Protein AF-A0A3D2R4B6-F1 (afdb_monomer)

Radius of gyration: 18.51 Å; Cα contacts (8 Å, |Δi|>4): 127; chains: 1; bounding box: 39×31×51 Å

Sequence (115 aa):
AEITASMVMALRAKTDAPMMDCKKALTEADGDMQRADELLRVRFGNKASKASTRVAAEGAVVATISDDGKSGVLLEVNSETDFCAKNDEFKSFVSQLSLAILEHQPANIEALSDI

Structure (mmCIF, N/CA/C/O backbone):
data_AF-A0A3D2R4B6-F1
#
_entry.id   AF-A0A3D2R4B6-F1
#
loop_
_atom_site.group_PDB
_atom_site.id
_atom_site.type_symbol
_atom_site.label_atom_id
_atom_site.label_alt_id
_atom_site.label_comp_id
_atom_site.label_asym_id
_atom_site.label_entity_id
_atom_site.label_seq_id
_atom_site.pdbx_PDB_ins_code
_atom_site.Cartn_x
_atom_site.Cartn_y
_atom_site.Cartn_z
_atom_site.occupancy
_atom_site.B_iso_or_equiv
_atom_site.auth_seq_id
_atom_site.auth_comp_id
_atom_site.auth_asym_id
_atom_site.auth_atom_id
_atom_site.pdbx_PDB_model_num
ATOM 1 N N . ALA A 1 1 ? 10.865 0.310 -30.831 1.00 66.94 1 ALA A N 1
ATOM 2 C CA . ALA A 1 1 ? 11.532 1.627 -30.695 1.00 66.94 1 ALA A CA 1
ATOM 3 C C . ALA A 1 1 ? 12.806 1.501 -29.856 1.00 66.94 1 ALA A C 1
ATOM 5 O O . ALA A 1 1 ? 12.935 0.524 -29.123 1.00 66.94 1 ALA A O 1
ATOM 6 N N . GLU A 1 2 ? 13.743 2.450 -29.944 1.00 85.94 2 GLU A N 1
ATOM 7 C CA . GLU A 1 2 ? 14.894 2.500 -29.029 1.00 85.94 2 GLU A CA 1
ATOM 8 C C . GLU A 1 2 ? 14.433 3.000 -27.649 1.00 85.94 2 GLU A C 1
ATOM 10 O O . GLU A 1 2 ? 13.934 4.117 -27.522 1.00 85.94 2 GLU A O 1
ATOM 15 N N . ILE A 1 3 ? 14.551 2.160 -26.615 1.00 93.88 3 ILE A N 1
ATOM 16 C CA . ILE A 1 3 ? 14.143 2.516 -25.249 1.00 93.88 3 ILE A CA 1
ATOM 17 C C . ILE A 1 3 ? 15.298 3.235 -24.554 1.00 93.88 3 ILE A C 1
ATOM 19 O O . ILE A 1 3 ? 16.292 2.611 -24.175 1.00 93.88 3 ILE A O 1
ATOM 23 N N . THR A 1 4 ? 15.160 4.545 -24.367 1.00 95.12 4 THR A N 1
ATOM 24 C CA . THR A 1 4 ? 16.194 5.373 -23.734 1.00 95.12 4 THR A CA 1
ATOM 25 C C . THR A 1 4 ? 16.139 5.283 -22.207 1.00 95.12 4 THR A C 1
ATOM 27 O O . THR A 1 4 ? 15.094 5.025 -21.606 1.00 95.12 4 THR A O 1
ATOM 30 N N . ALA A 1 5 ? 17.271 5.537 -21.544 1.00 95.25 5 ALA A N 1
ATOM 31 C CA . ALA A 1 5 ? 17.335 5.548 -20.081 1.00 95.25 5 ALA A CA 1
ATOM 32 C C . ALA A 1 5 ? 16.418 6.616 -19.455 1.00 95.25 5 ALA A C 1
ATOM 34 O O . ALA A 1 5 ? 15.845 6.385 -18.391 1.00 95.25 5 ALA A O 1
ATOM 35 N N . SER A 1 6 ? 16.238 7.760 -20.123 1.00 96.44 6 SER A N 1
ATOM 36 C CA . SER A 1 6 ? 15.350 8.829 -19.657 1.00 96.44 6 SER A CA 1
ATOM 37 C C . SER A 1 6 ? 13.881 8.406 -19.657 1.00 96.44 6 SER A C 1
ATOM 39 O O . SER A 1 6 ? 13.180 8.710 -18.697 1.00 96.44 6 SER A O 1
ATOM 41 N N . MET A 1 7 ? 13.427 7.646 -20.661 1.00 96.12 7 MET A N 1
ATOM 42 C CA . MET A 1 7 ? 12.060 7.105 -20.692 1.00 96.12 7 MET A CA 1
ATOM 43 C C . MET A 1 7 ? 11.807 6.147 -19.527 1.00 96.12 7 MET A C 1
ATOM 45 O O . MET A 1 7 ? 10.786 6.245 -18.849 1.00 96.12 7 MET A O 1
ATOM 49 N N . VAL A 1 8 ? 12.762 5.252 -19.252 1.00 96.88 8 VAL A N 1
ATOM 50 C CA . VAL A 1 8 ? 12.657 4.313 -18.125 1.00 96.88 8 VAL A CA 1
ATOM 51 C C . VAL A 1 8 ? 12.608 5.066 -16.794 1.00 96.88 8 VAL A C 1
ATOM 53 O O . VAL A 1 8 ? 11.772 4.750 -15.950 1.00 96.88 8 VAL A O 1
ATOM 56 N N . MET A 1 9 ? 13.455 6.088 -16.616 1.00 96.94 9 MET A N 1
ATOM 57 C CA . MET A 1 9 ? 13.447 6.926 -15.412 1.00 96.94 9 MET A CA 1
ATOM 58 C C . MET A 1 9 ? 12.138 7.702 -15.251 1.00 96.94 9 MET A C 1
ATOM 60 O O . MET A 1 9 ? 11.608 7.752 -14.145 1.00 96.94 9 MET A O 1
ATOM 64 N N . ALA A 1 10 ? 11.590 8.259 -16.333 1.00 96.75 10 ALA A N 1
ATOM 65 C CA . ALA A 1 10 ? 10.317 8.973 -16.299 1.00 96.75 10 ALA A CA 1
ATOM 66 C C . ALA A 1 10 ? 9.158 8.050 -15.891 1.00 96.75 10 ALA A C 1
ATOM 68 O O . ALA A 1 10 ? 8.358 8.408 -15.027 1.00 96.75 10 ALA A O 1
ATOM 69 N N . LEU A 1 11 ? 9.094 6.837 -16.455 1.00 96.75 11 LEU A N 1
ATOM 70 C CA . LEU A 1 11 ? 8.056 5.867 -16.099 1.00 96.75 11 LEU A CA 1
ATOM 71 C C . LEU A 1 11 ? 8.195 5.404 -14.644 1.00 96.75 11 LEU A C 1
ATOM 73 O O . LEU A 1 11 ? 7.198 5.326 -13.925 1.00 96.75 11 LEU A O 1
ATOM 77 N N . ARG A 1 12 ? 9.429 5.166 -14.184 1.00 96.19 12 ARG A N 1
ATOM 78 C CA . ARG A 1 12 ? 9.704 4.839 -12.783 1.00 96.19 12 ARG A CA 1
ATOM 79 C C . ARG A 1 12 ? 9.297 5.979 -11.848 1.00 96.19 12 ARG A C 1
ATOM 81 O O . ARG A 1 12 ? 8.716 5.708 -10.810 1.00 96.19 12 ARG A O 1
ATOM 88 N N . ALA A 1 13 ? 9.611 7.230 -12.171 1.00 96.00 13 ALA A N 1
ATOM 89 C CA . ALA A 1 13 ? 9.253 8.367 -11.321 1.00 96.00 13 ALA A CA 1
ATOM 90 C C . ALA A 1 13 ? 7.730 8.526 -11.187 1.00 96.00 13 ALA A C 1
ATOM 92 O O . ALA A 1 13 ? 7.249 8.924 -10.134 1.00 96.00 13 ALA A O 1
ATOM 93 N N . LYS A 1 14 ? 6.977 8.181 -12.239 1.00 94.25 14 LYS A N 1
ATOM 94 C CA . LYS A 1 14 ? 5.511 8.233 -12.236 1.00 94.25 14 LYS A CA 1
ATOM 95 C C . LYS A 1 14 ? 4.866 7.093 -11.439 1.00 94.25 14 LYS A C 1
ATOM 97 O O . LYS A 1 14 ? 3.860 7.310 -10.779 1.00 94.25 14 LYS A O 1
ATOM 102 N N . THR A 1 15 ? 5.402 5.880 -11.557 1.00 93.69 15 THR A N 1
ATOM 103 C CA . THR A 1 15 ? 4.739 4.649 -11.075 1.00 93.69 15 THR A CA 1
ATOM 104 C C . THR A 1 15 ? 5.373 4.047 -9.825 1.00 93.69 15 THR A C 1
ATOM 106 O O . THR A 1 15 ? 4.824 3.111 -9.254 1.00 93.69 15 THR A O 1
ATOM 109 N N . ASP A 1 16 ? 6.570 4.511 -9.470 1.00 93.19 16 ASP A N 1
ATOM 110 C CA . ASP A 1 16 ? 7.489 3.911 -8.496 1.00 93.19 16 ASP A CA 1
ATOM 111 C C . ASP A 1 16 ? 7.834 2.426 -8.754 1.00 93.19 16 ASP A C 1
ATOM 113 O O . ASP A 1 16 ? 8.422 1.728 -7.929 1.00 93.19 16 ASP A O 1
ATOM 117 N N . ALA A 1 17 ? 7.541 1.928 -9.958 1.00 95.12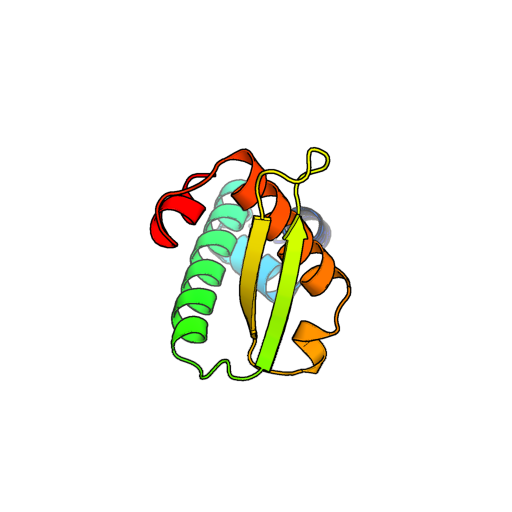 17 ALA A N 1
ATOM 118 C CA . ALA A 1 17 ? 7.835 0.559 -10.347 1.00 95.12 17 ALA A CA 1
ATOM 119 C C . ALA A 1 17 ? 9.356 0.284 -10.408 1.00 95.12 17 ALA A C 1
ATOM 121 O O . ALA A 1 17 ? 10.144 1.159 -10.793 1.00 95.12 17 ALA A O 1
ATOM 122 N N . PRO A 1 18 ? 9.810 -0.959 -10.138 1.00 95.31 18 PRO A N 1
ATOM 123 C CA . PRO A 1 18 ? 11.210 -1.334 -10.306 1.00 95.31 18 PRO A CA 1
ATOM 124 C C . PRO A 1 18 ? 11.730 -1.038 -11.721 1.00 95.31 18 PRO A C 1
ATOM 126 O O . PRO A 1 18 ? 11.055 -1.295 -12.719 1.00 95.31 18 PRO A O 1
ATOM 129 N N . MET A 1 19 ? 12.974 -0.557 -11.819 1.00 94.81 19 MET A N 1
ATOM 130 C CA . MET A 1 19 ? 13.585 -0.078 -13.073 1.00 94.81 19 MET A CA 1
ATOM 131 C C . MET A 1 19 ? 13.478 -1.089 -14.232 1.00 94.81 19 MET A C 1
ATOM 133 O O . MET A 1 19 ? 13.192 -0.729 -15.373 1.00 94.81 19 MET A O 1
ATOM 137 N N . MET A 1 20 ? 13.677 -2.377 -13.942 1.00 94.56 20 MET A N 1
ATOM 138 C CA . MET A 1 20 ? 13.594 -3.438 -14.950 1.00 94.56 20 MET A CA 1
ATOM 139 C C . MET A 1 20 ? 12.164 -3.737 -15.396 1.00 94.56 20 MET A C 1
ATOM 141 O O . MET A 1 20 ? 11.965 -4.085 -16.560 1.00 94.56 20 MET A O 1
ATOM 145 N N . ASP A 1 21 ? 11.178 -3.603 -14.506 1.00 96.81 21 ASP A N 1
ATOM 146 C CA . ASP A 1 21 ? 9.771 -3.732 -14.884 1.00 96.81 21 ASP A CA 1
ATOM 147 C C . ASP A 1 21 ? 9.365 -2.555 -15.788 1.00 96.81 21 ASP A C 1
ATOM 149 O O . ASP A 1 21 ? 8.763 -2.798 -16.832 1.00 96.81 21 ASP A O 1
ATOM 153 N N . CYS A 1 22 ? 9.816 -1.324 -15.495 1.00 97.06 22 CYS A N 1
ATOM 154 C CA . CYS A 1 22 ? 9.623 -0.158 -16.372 1.00 97.06 22 CYS A CA 1
ATOM 155 C C . CYS A 1 22 ? 10.231 -0.368 -17.764 1.00 97.06 22 CYS A C 1
ATOM 157 O O . CYS A 1 22 ? 9.568 -0.155 -18.777 1.00 97.06 22 CYS A O 1
ATOM 159 N N . LYS A 1 23 ? 11.488 -0.828 -17.836 1.00 96.38 23 LYS A N 1
ATOM 160 C CA . LYS A 1 23 ? 12.160 -1.084 -19.119 1.00 96.38 23 LYS A CA 1
ATOM 161 C C . LYS A 1 23 ? 11.443 -2.164 -19.932 1.00 96.38 23 LYS A C 1
ATOM 163 O O . LYS A 1 23 ? 11.290 -2.009 -21.143 1.00 96.38 23 LYS A O 1
ATOM 168 N N . LYS A 1 24 ? 11.003 -3.252 -19.289 1.00 96.50 24 LYS A N 1
ATOM 169 C CA . LYS A 1 24 ? 10.246 -4.327 -19.952 1.00 96.50 24 LYS A CA 1
ATOM 170 C C . LYS A 1 24 ? 8.899 -3.830 -20.467 1.00 96.50 24 LYS A C 1
ATOM 172 O O . LYS A 1 24 ? 8.593 -4.070 -21.627 1.00 96.50 24 LYS A O 1
ATOM 177 N N . ALA A 1 25 ? 8.150 -3.094 -19.647 1.00 96.88 25 ALA A N 1
ATOM 178 C CA . ALA A 1 25 ? 6.868 -2.521 -20.046 1.00 96.88 25 ALA A CA 1
ATOM 179 C C . ALA A 1 25 ? 7.018 -1.568 -21.239 1.00 96.88 25 ALA A C 1
ATOM 181 O O . ALA A 1 25 ? 6.274 -1.684 -22.203 1.00 96.88 25 ALA A O 1
ATOM 182 N N . LEU A 1 26 ? 8.037 -0.701 -21.231 1.00 97.31 26 LEU A N 1
ATOM 183 C CA . LEU A 1 26 ? 8.340 0.176 -22.366 1.00 97.31 26 LEU A CA 1
ATOM 184 C C . LEU A 1 26 ? 8.747 -0.600 -23.619 1.00 97.31 26 LEU A C 1
ATOM 186 O O . LEU A 1 26 ? 8.381 -0.208 -24.719 1.00 97.31 26 LEU A O 1
ATOM 190 N N . THR A 1 27 ? 9.477 -1.705 -23.464 1.00 96.81 27 THR A N 1
ATOM 191 C CA . THR A 1 27 ? 9.854 -2.564 -24.595 1.00 96.81 27 THR A CA 1
ATOM 192 C C . THR A 1 27 ? 8.622 -3.243 -25.203 1.00 96.81 27 THR A C 1
ATOM 194 O O . THR A 1 27 ? 8.463 -3.229 -26.416 1.00 96.81 27 THR A O 1
ATOM 197 N N . GLU A 1 28 ? 7.727 -3.787 -24.373 1.00 96.00 28 GLU A N 1
ATOM 198 C CA . GLU A 1 28 ? 6.469 -4.432 -24.795 1.00 96.00 28 GLU A CA 1
ATOM 199 C C . GLU A 1 28 ? 5.442 -3.437 -25.363 1.00 96.00 28 GLU A C 1
ATOM 201 O O . GLU A 1 28 ? 4.586 -3.806 -26.169 1.00 96.00 28 GLU A O 1
ATOM 206 N N . ALA A 1 29 ? 5.529 -2.174 -24.947 1.00 96.75 29 ALA A N 1
ATOM 207 C CA . ALA A 1 29 ? 4.725 -1.069 -25.449 1.00 96.75 29 ALA A CA 1
ATOM 208 C C . ALA A 1 29 ? 5.351 -0.353 -26.658 1.00 96.75 29 ALA A C 1
ATOM 210 O O . ALA A 1 29 ? 4.832 0.679 -27.073 1.00 96.75 29 ALA A O 1
ATOM 211 N N . ASP A 1 30 ? 6.468 -0.845 -27.203 1.00 95.19 30 ASP A N 1
ATOM 212 C CA . ASP A 1 30 ? 7.199 -0.206 -28.306 1.00 95.19 30 ASP A CA 1
ATOM 213 C C . ASP A 1 30 ? 7.585 1.264 -28.043 1.00 95.19 30 ASP A C 1
ATOM 215 O O . ASP A 1 30 ? 7.726 2.063 -28.967 1.00 95.19 30 ASP A O 1
ATOM 219 N N . GLY A 1 31 ? 7.817 1.617 -26.777 1.00 94.06 31 GLY A N 1
ATOM 220 C CA . GLY A 1 31 ? 8.162 2.966 -26.328 1.00 94.06 31 GLY A CA 1
ATOM 221 C C . GLY A 1 31 ? 6.966 3.863 -25.997 1.00 94.06 31 GLY A C 1
ATOM 222 O O . GLY A 1 31 ? 7.176 5.004 -25.590 1.00 94.06 31 GLY A O 1
ATOM 223 N N . ASP A 1 32 ? 5.732 3.374 -26.122 1.00 96.31 32 ASP A N 1
ATOM 224 C CA . ASP A 1 32 ? 4.537 4.113 -25.716 1.00 96.31 32 ASP A CA 1
ATOM 225 C C . ASP A 1 32 ? 4.427 4.175 -24.182 1.00 96.31 32 ASP A C 1
ATOM 227 O O . ASP A 1 32 ? 4.289 3.159 -23.497 1.00 96.31 32 ASP A O 1
ATOM 231 N N . MET A 1 33 ? 4.489 5.391 -23.634 1.00 95.19 33 MET A N 1
ATOM 232 C CA . MET A 1 33 ? 4.452 5.634 -22.190 1.00 95.19 33 MET A CA 1
ATOM 233 C C . MET A 1 33 ? 3.101 5.294 -21.556 1.00 95.19 33 MET A C 1
ATOM 235 O O . MET A 1 33 ? 3.074 4.802 -20.430 1.00 95.19 33 MET A O 1
ATOM 239 N N . GLN A 1 34 ? 1.990 5.564 -22.243 1.00 95.69 34 GLN A N 1
ATOM 240 C CA . GLN A 1 34 ? 0.654 5.319 -21.705 1.00 95.69 34 GLN A CA 1
ATOM 241 C C . GLN A 1 34 ? 0.364 3.821 -21.690 1.00 95.69 34 GLN A C 1
ATOM 243 O O . GLN A 1 34 ? -0.052 3.273 -20.670 1.00 95.69 34 GLN A O 1
ATOM 248 N N . ARG A 1 35 ? 0.682 3.133 -22.789 1.00 97.38 35 ARG A N 1
ATOM 249 C CA . ARG A 1 35 ? 0.550 1.679 -22.861 1.00 97.38 35 ARG A CA 1
ATOM 250 C C . ARG A 1 35 ? 1.491 0.976 -21.879 1.00 97.38 35 ARG A C 1
ATOM 252 O O . ARG A 1 35 ? 1.099 -0.021 -21.279 1.00 97.38 35 ARG A O 1
ATOM 259 N N . ALA A 1 36 ? 2.710 1.480 -21.668 1.00 97.00 36 ALA A N 1
ATOM 260 C CA . ALA A 1 36 ? 3.627 0.922 -20.671 1.00 97.00 36 ALA A CA 1
ATOM 261 C C . ALA A 1 36 ? 3.098 1.070 -19.233 1.00 97.00 36 ALA A C 1
ATOM 263 O O . ALA A 1 36 ? 3.236 0.142 -18.437 1.00 97.00 36 ALA A O 1
ATOM 264 N N . ASP A 1 37 ? 2.469 2.200 -18.910 1.00 96.25 37 ASP A N 1
ATOM 265 C CA . ASP A 1 37 ? 1.812 2.437 -17.618 1.00 96.25 37 ASP A CA 1
ATOM 266 C C . ASP A 1 37 ? 0.658 1.443 -17.386 1.00 96.25 37 ASP A C 1
ATOM 268 O O . ASP A 1 37 ? 0.595 0.756 -16.364 1.00 96.25 37 ASP A O 1
ATOM 272 N N . GLU A 1 38 ? -0.197 1.252 -18.394 1.00 95.94 38 GLU A N 1
ATOM 273 C CA . GLU A 1 38 ? -1.271 0.254 -18.350 1.00 95.94 38 GLU A CA 1
ATOM 274 C C . GLU A 1 38 ? -0.736 -1.177 -18.188 1.00 95.94 38 GLU A C 1
ATOM 276 O O . GLU A 1 38 ? -1.258 -1.948 -17.377 1.00 95.94 38 GLU A O 1
ATOM 281 N N . LEU A 1 39 ? 0.340 -1.532 -18.901 1.00 96.56 39 LEU A N 1
ATOM 282 C CA . LEU A 1 39 ? 1.000 -2.833 -18.763 1.00 96.56 39 LEU A CA 1
ATOM 283 C C . LEU A 1 39 ? 1.548 -3.052 -17.350 1.00 96.56 39 LEU A C 1
ATOM 285 O O . LEU A 1 39 ? 1.404 -4.152 -16.808 1.00 96.56 39 LEU A O 1
ATOM 289 N N . LEU A 1 40 ? 2.157 -2.031 -16.738 1.00 96.44 40 LEU A N 1
ATOM 290 C CA . LEU A 1 40 ? 2.626 -2.106 -15.353 1.00 96.44 40 LEU A CA 1
ATOM 291 C C . LEU A 1 40 ? 1.462 -2.317 -14.386 1.00 96.44 40 LEU A C 1
ATOM 293 O O . LEU A 1 40 ? 1.538 -3.216 -13.545 1.00 96.44 40 LEU A O 1
ATOM 297 N N . ARG A 1 41 ? 0.364 -1.570 -14.554 1.00 94.31 41 ARG A N 1
ATOM 298 C CA . ARG A 1 41 ? -0.843 -1.712 -13.728 1.00 94.31 41 ARG A CA 1
ATOM 299 C C . ARG A 1 41 ? -1.392 -3.137 -13.775 1.00 94.31 41 ARG A C 1
ATOM 301 O O . ARG A 1 41 ? -1.596 -3.754 -12.732 1.00 94.31 41 ARG A O 1
ATOM 308 N N . VAL A 1 42 ? -1.566 -3.697 -14.973 1.00 94.25 42 VAL A N 1
ATOM 309 C CA . VAL A 1 42 ? -2.053 -5.078 -15.148 1.00 94.25 42 VAL A CA 1
ATOM 310 C C . VAL A 1 42 ? -1.068 -6.089 -14.556 1.00 94.25 42 VAL A C 1
ATOM 312 O O . VAL A 1 42 ? -1.461 -7.016 -13.843 1.00 94.25 42 VAL A O 1
ATOM 315 N N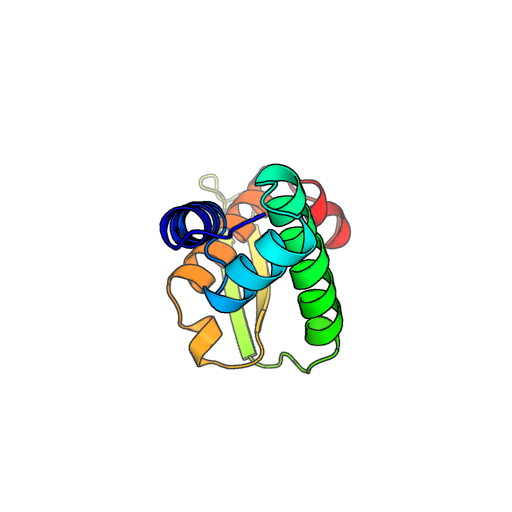 . ARG A 1 43 ? 0.236 -5.919 -14.808 1.00 93.31 43 ARG A N 1
ATOM 316 C CA . ARG A 1 43 ? 1.274 -6.832 -14.312 1.00 93.31 43 ARG A CA 1
ATOM 317 C C . ARG A 1 43 ? 1.331 -6.857 -12.787 1.00 93.31 43 ARG A C 1
ATOM 319 O O . ARG A 1 43 ? 1.489 -7.934 -12.210 1.00 93.31 43 ARG A O 1
ATOM 326 N N . PHE A 1 44 ? 1.230 -5.705 -12.135 1.00 92.06 44 PHE A N 1
ATOM 327 C CA . PHE A 1 44 ? 1.252 -5.628 -10.677 1.00 92.06 44 PHE A CA 1
ATOM 328 C C . PHE A 1 44 ? -0.058 -6.081 -10.050 1.00 92.06 44 PHE A C 1
ATOM 330 O O . PHE A 1 44 ? 0.007 -6.781 -9.044 1.00 92.06 44 PHE A O 1
ATOM 337 N N . GLY A 1 45 ? -1.202 -5.843 -10.698 1.00 90.56 45 GLY A N 1
ATOM 338 C CA . GLY A 1 45 ? -2.465 -6.480 -10.318 1.00 90.56 45 GLY A CA 1
ATOM 339 C C . GLY A 1 45 ? -2.332 -8.006 -10.266 1.00 90.56 45 GLY A C 1
ATOM 340 O O . GLY A 1 45 ? -2.609 -8.623 -9.243 1.00 90.56 45 GLY A O 1
ATOM 341 N N . ASN A 1 46 ? -1.754 -8.616 -11.305 1.00 91.31 46 ASN A N 1
ATOM 342 C CA . ASN A 1 46 ? -1.503 -10.062 -11.321 1.00 91.31 46 ASN A CA 1
ATOM 343 C C . ASN A 1 46 ? -0.521 -10.526 -10.229 1.00 91.31 46 ASN A C 1
ATOM 345 O O . ASN A 1 46 ? -0.658 -11.633 -9.704 1.00 91.31 46 ASN A O 1
ATOM 349 N N . LYS A 1 47 ? 0.496 -9.718 -9.889 1.00 90.12 47 LYS A N 1
ATOM 350 C CA . LYS A 1 47 ? 1.396 -10.022 -8.761 1.00 90.12 47 LYS A CA 1
ATOM 351 C C . LYS A 1 47 ? 0.645 -9.952 -7.428 1.00 90.12 47 LYS A C 1
ATOM 353 O O . LYS A 1 47 ? 0.864 -10.828 -6.596 1.00 90.12 47 LYS A O 1
ATOM 358 N N . ALA A 1 48 ? -0.246 -8.977 -7.249 1.00 89.19 48 ALA A N 1
ATOM 359 C CA . ALA A 1 48 ? -1.084 -8.845 -6.061 1.00 89.19 48 ALA A CA 1
ATOM 360 C C . ALA A 1 48 ? -2.042 -10.038 -5.910 1.00 89.19 48 ALA A C 1
ATOM 362 O O . ALA A 1 48 ? -2.093 -10.636 -4.841 1.00 89.19 48 ALA A O 1
ATOM 363 N N . SER A 1 49 ? -2.690 -10.492 -6.990 1.00 91.25 49 SER A N 1
ATOM 364 C CA . SER A 1 49 ? -3.540 -11.696 -6.959 1.00 91.25 49 SER A CA 1
ATOM 365 C C . SER A 1 49 ? -2.776 -12.977 -6.601 1.00 91.25 49 SER A C 1
ATOM 367 O O . SER A 1 49 ? -3.344 -13.900 -6.033 1.00 91.25 49 SER A O 1
ATOM 369 N N . LYS A 1 50 ? -1.481 -13.064 -6.928 1.00 89.88 50 LYS A N 1
ATOM 370 C CA . LYS A 1 50 ? -0.619 -14.172 -6.474 1.00 89.88 50 LYS A CA 1
ATOM 371 C C . LYS A 1 50 ? -0.128 -13.985 -5.040 1.00 89.88 50 LYS A C 1
ATOM 373 O O . LYS A 1 50 ? 0.248 -14.953 -4.391 1.00 89.88 50 LYS A O 1
ATOM 378 N N . ALA A 1 51 ? -0.049 -12.744 -4.572 1.00 89.00 51 ALA A N 1
ATOM 379 C CA . ALA A 1 51 ? 0.321 -12.428 -3.202 1.00 89.00 51 ALA A CA 1
ATOM 380 C C . ALA A 1 51 ? -0.812 -12.721 -2.222 1.00 89.00 51 ALA A C 1
ATOM 382 O O . ALA A 1 51 ? -0.538 -13.222 -1.140 1.00 89.00 51 ALA A O 1
ATOM 383 N N . SER A 1 52 ? -2.067 -12.509 -2.624 1.00 89.06 52 SER A N 1
ATOM 384 C CA . SER A 1 52 ? -3.235 -12.753 -1.773 1.00 89.06 52 SER A CA 1
ATOM 385 C C . SER A 1 52 ? -3.425 -14.219 -1.372 1.00 89.06 52 SER A C 1
ATOM 387 O O . SER A 1 52 ? -4.152 -14.498 -0.427 1.00 89.06 52 SER A O 1
ATOM 389 N N . THR A 1 53 ? -2.768 -15.167 -2.052 1.00 92.56 53 THR A N 1
ATOM 390 C CA . THR A 1 53 ? -2.777 -16.584 -1.654 1.00 92.56 53 THR A CA 1
ATOM 391 C C . THR A 1 53 ? -1.732 -16.917 -0.589 1.00 92.56 53 THR A C 1
ATOM 393 O O . THR A 1 53 ? -1.686 -18.053 -0.120 1.00 92.56 53 THR A O 1
ATOM 396 N N . ARG A 1 54 ? -0.828 -15.985 -0.259 1.00 93.94 54 ARG A N 1
ATOM 397 C CA . ARG A 1 54 ? 0.176 -16.174 0.794 1.00 93.94 54 ARG A CA 1
ATOM 398 C C . ARG A 1 54 ? -0.452 -15.899 2.157 1.00 93.94 54 ARG A C 1
ATOM 400 O O . ARG A 1 54 ? -1.394 -15.123 2.277 1.00 93.94 54 ARG A O 1
ATOM 407 N N . VAL A 1 55 ? 0.074 -16.551 3.189 1.00 94.88 55 VAL A N 1
ATOM 408 C CA . VAL A 1 55 ? -0.393 -16.343 4.563 1.00 94.88 55 VAL A CA 1
ATOM 409 C C . VAL A 1 55 ? 0.155 -15.012 5.077 1.00 94.88 55 VAL A C 1
ATOM 411 O O . VAL A 1 55 ? 1.368 -14.849 5.190 1.00 94.88 55 VAL A O 1
ATOM 414 N N . ALA A 1 56 ? -0.742 -14.083 5.405 1.00 95.50 56 ALA A N 1
ATOM 415 C CA . ALA A 1 56 ? -0.434 -12.814 6.055 1.00 95.50 56 ALA A CA 1
ATOM 416 C C . ALA A 1 56 ? -0.903 -12.874 7.516 1.00 95.50 56 ALA A C 1
ATOM 418 O O . ALA A 1 56 ? -2.064 -12.607 7.803 1.00 95.50 56 ALA A O 1
ATOM 419 N N . ALA A 1 57 ? -0.020 -13.310 8.418 1.00 95.44 57 ALA A N 1
ATOM 420 C CA . ALA A 1 57 ? -0.336 -13.498 9.840 1.00 95.44 57 ALA A CA 1
ATOM 421 C C . ALA A 1 57 ? 0.188 -12.369 10.748 1.00 95.44 57 ALA A C 1
ATOM 423 O O . ALA A 1 57 ? -0.120 -12.347 11.934 1.00 95.44 57 ALA A O 1
ATOM 424 N N . GLU A 1 58 ? 0.971 -11.441 10.197 1.00 96.50 58 GLU A N 1
ATOM 425 C CA . GLU A 1 58 ? 1.428 -10.226 10.878 1.00 96.50 58 GLU A CA 1
ATOM 426 C C . GLU A 1 58 ? 0.533 -9.048 10.468 1.00 96.50 58 GLU A C 1
ATOM 428 O O . GLU A 1 58 ? -0.372 -9.211 9.649 1.00 96.50 58 GLU A O 1
ATOM 433 N N . GLY A 1 59 ? 0.757 -7.841 10.993 1.00 96.25 59 GLY A N 1
ATOM 434 C CA . GLY A 1 59 ? -0.048 -6.677 10.616 1.00 96.25 59 GLY A CA 1
ATOM 435 C C . GLY A 1 59 ? -0.150 -5.603 11.685 1.00 96.25 59 GLY A C 1
ATOM 436 O O . GLY A 1 59 ? 0.674 -5.522 12.596 1.00 96.25 59 GLY A O 1
ATOM 437 N N . ALA A 1 60 ? -1.183 -4.775 1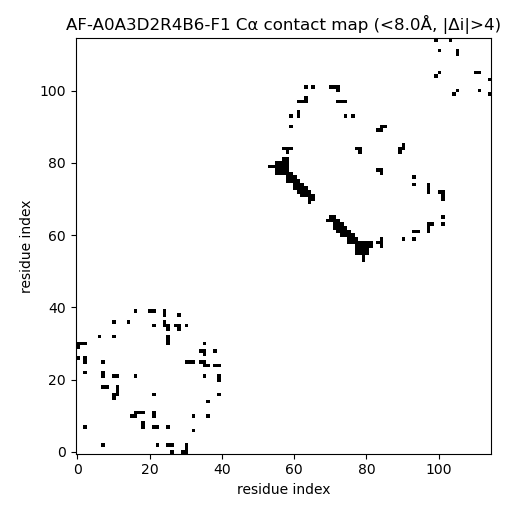1.558 1.00 96.50 60 ALA A N 1
ATOM 438 C CA . ALA A 1 60 ? -1.529 -3.757 12.536 1.00 96.50 60 ALA A CA 1
ATOM 439 C C . ALA A 1 60 ? -3.027 -3.793 12.849 1.00 96.50 60 ALA A C 1
ATOM 441 O O . ALA A 1 60 ? -3.856 -3.963 11.956 1.00 96.50 60 ALA A O 1
ATOM 442 N N . VAL A 1 61 ? -3.351 -3.566 14.121 1.00 96.50 61 VAL A N 1
ATOM 443 C CA . VAL A 1 61 ? -4.708 -3.263 14.578 1.00 96.50 61 VAL A CA 1
ATOM 444 C C . VAL A 1 61 ? -4.725 -1.809 15.029 1.00 96.50 61 VAL A C 1
ATOM 446 O O . VAL A 1 61 ? -3.906 -1.414 15.862 1.00 96.50 61 VAL A O 1
ATOM 449 N N . VAL A 1 62 ? -5.640 -1.011 14.483 1.00 95.88 62 VAL A N 1
ATOM 450 C CA . VAL A 1 62 ? -5.808 0.401 14.839 1.00 95.88 62 VAL A CA 1
ATOM 451 C C . VAL A 1 62 ? -7.217 0.669 15.342 1.00 95.88 62 VAL A C 1
ATOM 453 O O . VAL A 1 62 ? -8.189 0.094 14.854 1.00 95.88 62 VAL A O 1
ATOM 456 N N . ALA A 1 63 ? -7.315 1.568 16.317 1.00 96.44 63 ALA A N 1
ATOM 457 C CA . ALA A 1 63 ? -8.575 2.093 16.814 1.00 96.44 63 ALA A CA 1
ATOM 458 C C . ALA A 1 63 ? -8.616 3.603 16.569 1.00 96.44 63 ALA A C 1
ATOM 460 O O . ALA A 1 63 ? -7.670 4.319 16.904 1.00 96.44 63 ALA A O 1
ATOM 461 N N . THR A 1 64 ? -9.707 4.091 15.992 1.00 96.38 64 THR A N 1
ATOM 462 C CA . THR A 1 64 ? -9.928 5.516 15.725 1.00 96.38 64 THR A CA 1
ATOM 463 C C . THR A 1 64 ? -11.314 5.893 16.220 1.00 96.38 64 THR A C 1
ATOM 465 O O . THR A 1 64 ? -12.270 5.161 15.984 1.00 96.38 64 THR A O 1
ATOM 468 N N . ILE A 1 65 ? -11.426 7.012 16.930 1.00 96.25 65 ILE A N 1
ATOM 469 C CA . ILE A 1 65 ? -12.691 7.538 17.454 1.00 96.25 65 ILE A CA 1
ATOM 470 C C . ILE A 1 65 ? -12.920 8.891 16.785 1.00 96.25 65 ILE A C 1
ATOM 472 O O . ILE A 1 65 ? -11.962 9.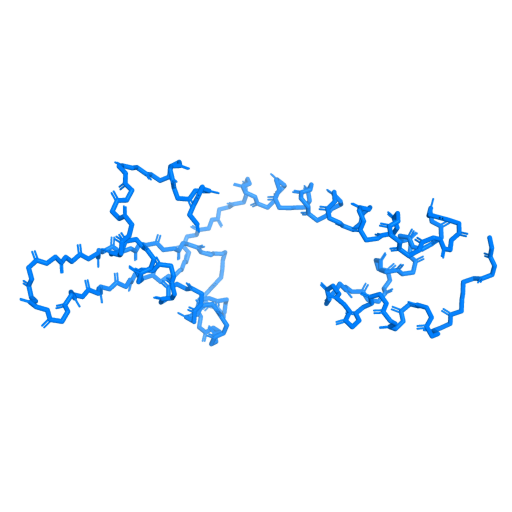639 16.598 1.00 96.25 65 ILE A O 1
ATOM 476 N N . SER A 1 66 ? -14.161 9.189 16.405 1.00 95.12 66 SER A N 1
ATOM 477 C CA . SER A 1 66 ? -14.520 10.497 15.858 1.00 95.12 66 SER A CA 1
ATOM 478 C C . SER A 1 66 ? -14.289 11.605 16.880 1.00 95.12 66 SER A C 1
ATOM 480 O O . SER A 1 66 ? -14.420 11.393 18.085 1.00 95.12 66 SER A O 1
ATOM 482 N N . ASP A 1 67 ? -14.002 12.814 16.400 1.00 92.75 67 ASP A N 1
ATOM 483 C CA . ASP A 1 67 ? -13.763 13.975 17.268 1.00 92.75 67 ASP A CA 1
ATOM 484 C C . ASP A 1 67 ? -14.951 14.276 18.197 1.00 92.75 67 ASP A C 1
ATOM 486 O O . ASP A 1 67 ? -14.778 14.778 19.307 1.00 92.75 67 ASP A O 1
ATOM 490 N N . ASP A 1 68 ? -16.171 13.943 17.765 1.00 94.19 68 ASP A N 1
ATOM 491 C CA . ASP A 1 68 ? -17.390 14.093 18.562 1.00 94.19 68 ASP A CA 1
ATOM 492 C C . ASP A 1 68 ? -17.663 12.919 19.522 1.00 94.19 68 ASP A C 1
ATOM 494 O O . ASP A 1 68 ? -18.648 12.947 20.264 1.00 94.19 68 ASP A O 1
ATOM 498 N N . GLY A 1 69 ? -16.813 11.889 19.504 1.00 95.12 69 GLY A N 1
ATOM 499 C CA . GLY A 1 69 ? -16.880 10.710 20.361 1.00 95.12 69 GLY A CA 1
ATOM 500 C C . GLY A 1 69 ? -18.046 9.759 20.083 1.00 95.12 69 GLY A C 1
ATOM 501 O O . GLY A 1 69 ? -18.282 8.862 20.893 1.00 95.12 69 GLY A O 1
ATOM 502 N N . LYS A 1 70 ? -18.809 9.945 18.997 1.00 95.50 70 LYS A N 1
ATOM 503 C CA . LYS A 1 70 ? -20.026 9.154 18.726 1.00 95.50 70 LYS A CA 1
ATOM 504 C C . LYS A 1 70 ? -19.796 7.915 17.871 1.00 95.50 70 LYS A C 1
ATOM 506 O O . LYS A 1 70 ? -20.596 6.985 17.949 1.00 95.50 70 LYS A O 1
ATOM 511 N N . SER A 1 71 ? -18.728 7.904 17.084 1.00 94.44 71 SER A N 1
ATOM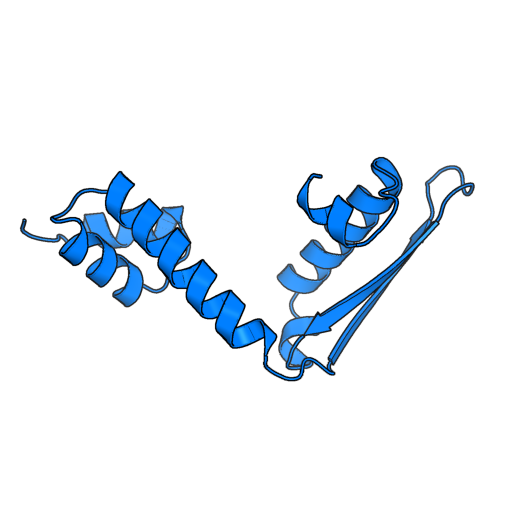 512 C CA . SER A 1 71 ? -18.406 6.828 16.153 1.00 94.44 71 SER A CA 1
ATOM 513 C C . SER A 1 71 ? -16.976 6.353 16.369 1.00 94.44 71 SER A C 1
ATOM 515 O O . SER A 1 71 ? -16.104 7.113 16.789 1.00 94.44 71 SER A O 1
ATOM 517 N N . GLY A 1 72 ? -16.719 5.082 16.075 1.00 95.31 72 GLY A N 1
ATOM 518 C CA . GLY A 1 72 ? -15.386 4.511 16.183 1.00 95.31 72 GLY A CA 1
ATOM 519 C C . GLY A 1 72 ? -15.165 3.381 15.193 1.00 95.31 72 GLY A C 1
ATOM 520 O O . GLY A 1 72 ? -16.100 2.676 14.819 1.00 95.31 72 GLY A O 1
ATOM 521 N N . VAL A 1 73 ? -13.913 3.222 14.786 1.00 96.25 73 VAL A N 1
ATOM 522 C CA . VAL A 1 73 ? -13.439 2.177 13.882 1.00 96.25 73 VAL A CA 1
ATOM 523 C C . VAL A 1 73 ? -12.386 1.358 14.611 1.00 96.25 73 VAL A C 1
ATOM 525 O O . VAL A 1 73 ? -11.444 1.915 15.173 1.00 96.25 73 VAL A O 1
ATOM 528 N N . LEU A 1 74 ? -12.545 0.036 14.578 1.00 96.38 74 LEU A N 1
ATOM 529 C CA . LEU A 1 74 ? -11.498 -0.927 14.899 1.00 96.38 74 LEU A CA 1
ATOM 530 C C . LEU A 1 74 ? -11.151 -1.656 13.602 1.00 96.38 74 LEU A C 1
ATOM 532 O O . LEU A 1 74 ? -12.014 -2.307 13.016 1.00 96.38 74 LEU A O 1
ATOM 536 N N . LEU A 1 75 ? -9.914 -1.506 13.142 1.00 95.94 75 LEU A N 1
ATOM 537 C CA . LEU A 1 75 ? -9.462 -1.995 11.845 1.00 95.94 75 LEU A CA 1
ATOM 538 C C . LEU A 1 75 ? -8.230 -2.880 12.027 1.00 95.94 75 LEU A C 1
ATOM 540 O O . LEU A 1 75 ? -7.250 -2.457 12.635 1.00 95.94 75 LEU A O 1
ATOM 544 N N . GLU A 1 76 ? -8.276 -4.082 11.461 1.00 95.88 76 GLU A N 1
ATOM 545 C CA . GLU A 1 76 ? -7.129 -4.976 11.312 1.00 95.88 76 GLU A CA 1
ATOM 546 C C . GLU A 1 76 ? -6.685 -4.983 9.848 1.00 95.88 76 GLU A C 1
ATOM 548 O O . GLU A 1 76 ? -7.494 -5.208 8.947 1.00 95.88 76 GLU A O 1
ATOM 553 N N . VAL A 1 77 ? -5.396 -4.742 9.609 1.00 96.31 77 VAL A N 1
ATOM 554 C CA . VAL A 1 77 ? -4.778 -4.881 8.286 1.00 96.31 77 VAL A CA 1
ATOM 555 C C . VAL A 1 77 ? -3.572 -5.796 8.407 1.00 96.31 77 VAL A C 1
ATOM 557 O O . VAL A 1 77 ? -2.579 -5.459 9.061 1.00 96.31 77 VAL A O 1
ATOM 560 N N . ASN A 1 78 ? -3.658 -6.958 7.764 1.00 96.25 78 ASN A N 1
ATOM 561 C CA . ASN A 1 78 ? -2.608 -7.964 7.814 1.00 96.25 78 ASN A CA 1
ATOM 562 C C . ASN A 1 78 ? -1.510 -7.723 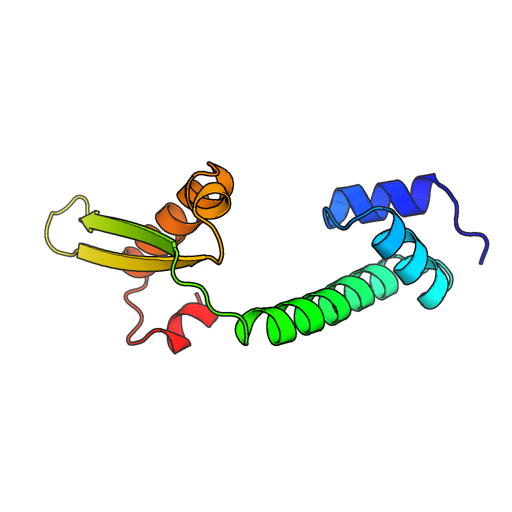6.769 1.00 96.25 78 ASN A C 1
ATOM 564 O O . ASN A 1 78 ? -1.726 -7.149 5.702 1.00 96.25 78 ASN A O 1
ATOM 568 N N . SER A 1 79 ? -0.312 -8.210 7.075 1.00 96.06 79 SER A N 1
ATOM 569 C CA . SER A 1 79 ? 0.841 -8.275 6.180 1.00 96.06 79 SER A CA 1
ATOM 570 C C . SER A 1 79 ? 1.612 -9.581 6.401 1.00 96.06 79 SER A C 1
ATOM 572 O O . SER A 1 79 ? 1.387 -10.310 7.367 1.00 96.06 79 SER A O 1
ATOM 574 N N . GLU A 1 80 ? 2.517 -9.916 5.484 1.00 94.88 80 GLU A N 1
ATOM 575 C CA . GLU A 1 80 ? 3.277 -11.174 5.559 1.00 94.88 80 GLU A CA 1
ATOM 576 C C . GLU A 1 80 ? 4.366 -11.168 6.638 1.00 94.88 80 GLU A C 1
ATOM 578 O O . GLU A 1 80 ? 4.747 -12.227 7.128 1.00 94.88 80 GLU A O 1
ATOM 583 N N . THR A 1 81 ? 4.902 -9.994 6.980 1.00 94.75 81 THR A N 1
ATOM 584 C CA . THR A 1 81 ? 6.037 -9.859 7.903 1.00 94.75 81 THR A CA 1
ATOM 585 C C . THR A 1 81 ? 5.860 -8.647 8.803 1.00 94.75 81 THR A C 1
ATOM 587 O O . THR A 1 81 ? 5.318 -7.621 8.387 1.00 94.75 81 THR A O 1
ATOM 590 N N . ASP A 1 82 ? 6.400 -8.722 10.014 1.00 95.06 82 ASP A N 1
ATOM 591 C CA . ASP A 1 82 ? 6.346 -7.640 10.994 1.00 95.06 82 ASP A CA 1
ATOM 592 C C . ASP A 1 82 ? 7.112 -6.379 10.542 1.00 95.06 82 ASP A C 1
ATOM 594 O O . ASP A 1 82 ? 6.729 -5.258 10.876 1.00 95.06 82 ASP A O 1
ATOM 598 N N . PHE A 1 83 ? 8.171 -6.532 9.741 1.00 94.19 83 PHE A N 1
ATOM 599 C CA . PHE A 1 83 ? 8.911 -5.413 9.150 1.00 94.19 83 PHE A CA 1
ATOM 600 C C . PHE A 1 83 ? 8.033 -4.542 8.248 1.00 94.19 83 PHE A C 1
ATOM 602 O O . PHE A 1 83 ? 8.185 -3.320 8.248 1.00 94.19 83 PHE A O 1
ATOM 609 N N . CYS A 1 84 ? 7.101 -5.151 7.507 1.00 93.81 84 CYS A N 1
ATOM 610 C CA . CYS A 1 84 ? 6.142 -4.416 6.685 1.00 93.81 84 CYS A CA 1
ATOM 611 C C . CYS A 1 84 ? 5.186 -3.608 7.569 1.00 93.81 84 CYS A C 1
ATOM 613 O O . CYS A 1 84 ? 5.072 -2.399 7.386 1.00 93.81 84 CYS A O 1
ATOM 615 N N . ALA A 1 85 ? 4.603 -4.245 8.589 1.00 94.06 85 ALA A N 1
ATOM 616 C CA . ALA A 1 85 ? 3.693 -3.595 9.532 1.00 94.06 85 ALA A CA 1
ATOM 617 C C . ALA A 1 85 ? 4.330 -2.414 10.293 1.00 94.06 85 ALA A C 1
ATOM 619 O O . ALA A 1 85 ? 3.648 -1.468 10.691 1.00 94.06 85 ALA A O 1
ATOM 620 N N . LYS A 1 86 ? 5.653 -2.451 10.497 1.00 94.12 86 LYS A N 1
ATOM 621 C CA . LYS A 1 86 ? 6.414 -1.405 11.197 1.00 94.12 86 LYS A CA 1
ATOM 622 C C . LYS A 1 86 ? 6.853 -0.243 10.298 1.00 94.12 86 LYS A C 1
ATOM 624 O O . LYS A 1 86 ? 7.307 0.762 10.851 1.00 94.12 86 LYS A O 1
ATOM 629 N N . ASN A 1 87 ? 6.721 -0.348 8.974 1.00 94.94 87 ASN A N 1
ATOM 630 C CA . ASN A 1 87 ? 7.042 0.732 8.036 1.00 94.94 87 ASN A CA 1
ATOM 631 C C . ASN A 1 87 ? 6.044 1.896 8.191 1.00 94.94 87 ASN A C 1
ATOM 633 O O . ASN A 1 87 ? 4.840 1.684 8.329 1.00 94.94 87 ASN A O 1
ATOM 637 N N . ASP A 1 88 ? 6.537 3.132 8.166 1.00 95.88 88 ASP A N 1
ATOM 638 C CA . ASP A 1 88 ? 5.712 4.332 8.318 1.00 95.88 88 ASP A CA 1
ATOM 639 C C . ASP A 1 88 ? 4.718 4.532 7.166 1.00 95.88 88 ASP A C 1
ATOM 641 O O . ASP A 1 88 ? 3.614 5.017 7.403 1.00 95.88 88 ASP A O 1
ATOM 645 N N . GLU A 1 89 ? 5.038 4.082 5.951 1.00 95.12 89 GLU A N 1
ATOM 646 C CA . GLU A 1 89 ? 4.090 4.061 4.830 1.00 95.12 89 GLU A CA 1
ATOM 647 C C . GLU A 1 89 ? 2.906 3.133 5.122 1.00 95.12 89 GLU A C 1
ATOM 649 O O . GLU A 1 89 ? 1.757 3.514 4.907 1.00 95.12 89 GLU A O 1
ATOM 654 N N . PHE A 1 90 ? 3.169 1.946 5.684 1.00 96.06 90 PHE A N 1
ATOM 655 C CA . PHE A 1 90 ? 2.118 1.002 6.069 1.00 96.06 90 PHE A CA 1
ATOM 656 C C . PHE A 1 90 ? 1.247 1.580 7.189 1.00 96.06 90 PHE A C 1
ATOM 658 O O . PHE A 1 90 ? 0.024 1.574 7.086 1.00 96.06 90 PHE A O 1
ATOM 665 N N . LYS A 1 91 ? 1.855 2.153 8.236 1.00 95.44 91 LYS A N 1
ATOM 666 C CA . LYS A 1 91 ? 1.104 2.805 9.325 1.00 95.44 91 LYS A CA 1
ATOM 667 C C . LYS A 1 91 ? 0.252 3.966 8.818 1.00 95.44 91 LYS A C 1
ATOM 669 O O . LYS A 1 91 ? -0.897 4.103 9.231 1.00 95.44 91 LYS A O 1
ATOM 674 N N . SER A 1 92 ? 0.809 4.786 7.927 1.00 96.12 92 SER A N 1
ATOM 675 C CA . SER A 1 92 ? 0.101 5.908 7.310 1.00 96.12 92 SER A CA 1
ATOM 676 C C . SER A 1 92 ? -1.087 5.419 6.485 1.00 96.12 92 SER A C 1
ATOM 678 O O . SER A 1 92 ? -2.186 5.941 6.643 1.00 96.12 92 SER A O 1
ATOM 680 N N . PHE A 1 93 ? -0.900 4.366 5.685 1.00 95.69 93 PHE A N 1
ATOM 681 C CA . PHE A 1 93 ? -1.977 3.734 4.927 1.00 95.69 93 PHE A CA 1
ATOM 682 C C . PHE A 1 93 ? -3.106 3.239 5.840 1.00 95.69 93 PHE A C 1
ATOM 684 O O . PHE A 1 93 ? -4.259 3.611 5.641 1.00 95.69 93 PHE A O 1
ATOM 691 N N . VAL A 1 94 ? -2.785 2.462 6.879 1.00 96.56 94 VAL A N 1
ATOM 692 C CA . VAL A 1 94 ? -3.789 1.919 7.811 1.00 96.56 94 VAL A CA 1
ATOM 693 C C . VAL A 1 94 ? -4.529 3.036 8.560 1.00 96.56 94 VAL A C 1
ATOM 695 O O . VAL A 1 94 ? -5.741 2.949 8.749 1.00 96.56 94 VAL A O 1
ATOM 698 N N . SER A 1 95 ? -3.830 4.108 8.944 1.00 94.75 95 SER A N 1
ATOM 699 C CA . SER A 1 95 ? -4.448 5.275 9.586 1.00 94.75 95 SER A CA 1
ATOM 700 C C . SER A 1 95 ? -5.349 6.071 8.639 1.00 94.75 95 SER A C 1
ATOM 702 O O . SER A 1 95 ? -6.390 6.560 9.064 1.00 94.75 95 SER A O 1
ATOM 704 N N . GLN A 1 96 ? -4.965 6.244 7.374 1.00 95.31 96 GLN A N 1
ATOM 705 C CA . GLN A 1 96 ? -5.813 6.912 6.382 1.00 95.31 96 GLN A CA 1
ATOM 706 C C . GLN A 1 96 ? -7.056 6.075 6.075 1.00 95.31 96 GLN A C 1
ATOM 708 O O . GLN A 1 96 ? -8.156 6.614 5.988 1.00 95.31 96 GLN A O 1
ATOM 713 N N . LEU A 1 97 ? -6.893 4.754 5.990 1.00 95.56 97 LEU A N 1
ATOM 714 C CA . LEU A 1 97 ? -8.000 3.832 5.791 1.00 95.56 97 LEU A CA 1
ATOM 715 C C . LEU A 1 97 ? -8.987 3.871 6.965 1.00 95.56 97 LEU A C 1
ATOM 717 O O . LEU A 1 97 ? -10.191 3.933 6.738 1.00 95.56 97 LEU A O 1
ATOM 721 N N . SER A 1 98 ? -8.516 3.898 8.218 1.00 95.94 98 SER A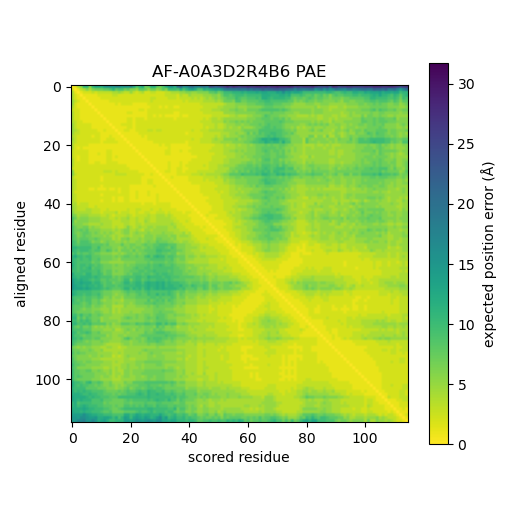 N 1
ATOM 722 C CA . SER A 1 98 ? -9.424 3.984 9.371 1.00 95.94 98 SER A CA 1
ATOM 723 C C . SER A 1 98 ? -10.222 5.292 9.399 1.00 95.94 98 SER A C 1
ATOM 725 O O . SER A 1 98 ? -11.398 5.273 9.762 1.00 95.94 98 SER A O 1
ATOM 727 N N . LEU A 1 99 ? -9.622 6.406 8.965 1.00 94.81 99 LEU A N 1
ATOM 728 C CA . LEU A 1 99 ? -10.313 7.689 8.812 1.00 94.81 99 LEU A CA 1
ATOM 729 C C . LEU A 1 99 ? -11.354 7.651 7.685 1.00 94.81 99 LEU A C 1
ATOM 731 O O . LEU A 1 99 ? -12.487 8.072 7.907 1.00 94.81 99 LEU A O 1
ATOM 735 N N . ALA A 1 100 ? -11.016 7.085 6.524 1.00 94.56 100 ALA A N 1
ATOM 736 C CA . ALA A 1 100 ? -11.954 6.937 5.409 1.00 94.56 100 ALA A CA 1
ATOM 737 C C . ALA A 1 100 ? -13.166 6.066 5.788 1.00 94.56 100 ALA A C 1
ATOM 739 O O . ALA A 1 100 ? -14.304 6.400 5.464 1.00 94.56 100 ALA A O 1
ATOM 740 N N . ILE A 1 101 ? -12.949 4.985 6.546 1.00 95.62 101 ILE A N 1
ATOM 741 C CA . ILE A 1 101 ? -14.034 4.142 7.076 1.00 95.62 101 ILE A CA 1
ATOM 742 C C . ILE A 1 101 ? -14.929 4.936 8.023 1.00 95.62 101 ILE A C 1
ATOM 744 O O . ILE A 1 101 ? -16.152 4.815 7.967 1.00 95.62 101 ILE A O 1
ATOM 748 N N . LEU A 1 102 ? -14.332 5.737 8.904 1.00 94.56 102 LEU A N 1
ATOM 749 C CA . LEU A 1 102 ? -15.072 6.537 9.871 1.00 94.56 102 LEU A CA 1
ATOM 750 C C . LEU A 1 102 ? -15.931 7.612 9.183 1.00 94.56 102 LEU A C 1
ATOM 752 O O . LEU A 1 102 ? -17.051 7.869 9.625 1.00 94.56 102 LEU A O 1
ATOM 756 N N . GLU A 1 103 ? -15.423 8.204 8.099 1.00 93.75 103 GLU A N 1
ATOM 757 C CA . GLU A 1 103 ? -16.122 9.206 7.290 1.00 93.75 103 GLU A CA 1
ATOM 758 C C . GLU A 1 103 ? -17.252 8.593 6.451 1.00 93.75 103 GLU A C 1
ATOM 760 O O . GLU A 1 103 ? -18.391 9.061 6.509 1.00 93.75 103 GLU A O 1
ATOM 765 N N . HIS A 1 104 ? -16.961 7.527 5.702 1.00 94.25 104 HIS A N 1
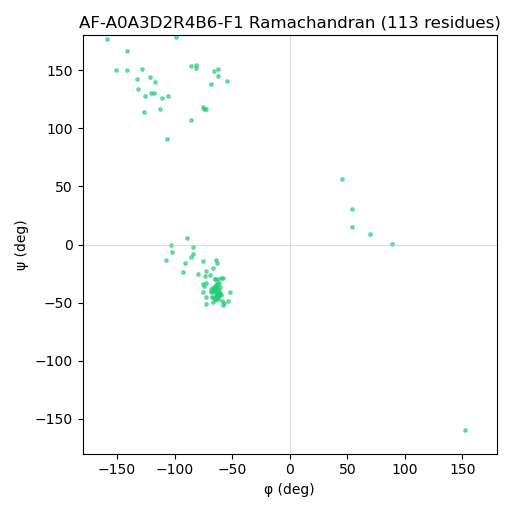ATOM 766 C CA . HIS A 1 104 ? -17.891 6.965 4.719 1.00 94.25 104 HIS A CA 1
ATOM 767 C C . HIS A 1 104 ? -18.807 5.864 5.266 1.00 94.25 104 HIS A C 1
ATOM 769 O O . HIS A 1 104 ? -19.815 5.553 4.635 1.00 94.25 104 HIS A O 1
ATOM 775 N N . GLN A 1 105 ? -18.487 5.290 6.430 1.00 92.19 105 GLN A N 1
ATOM 776 C CA . GLN A 1 105 ? -19.260 4.240 7.112 1.00 92.19 105 GLN A CA 1
ATOM 777 C C . GLN A 1 105 ? -19.737 3.113 6.170 1.00 92.19 105 GLN A C 1
ATOM 779 O O . GLN A 1 105 ? -20.938 2.838 6.075 1.00 92.19 105 GLN A O 1
ATOM 784 N N . PRO A 1 106 ? -18.812 2.452 5.450 1.00 94.12 106 PRO A N 1
ATOM 785 C CA . PRO A 1 106 ? -19.152 1.368 4.539 1.00 94.12 106 PRO A CA 1
ATOM 786 C C . PRO A 1 106 ? -19.777 0.194 5.300 1.00 94.12 106 PRO A C 1
ATOM 788 O O . PRO A 1 106 ? -19.399 -0.123 6.427 1.00 94.12 106 PRO A O 1
ATOM 791 N N . ALA A 1 107 ? -20.736 -0.480 4.666 1.00 92.56 107 ALA A N 1
ATOM 792 C CA . ALA A 1 107 ? -21.496 -1.553 5.309 1.00 92.56 107 ALA A CA 1
ATOM 793 C C . ALA A 1 107 ? -20.690 -2.852 5.509 1.00 92.56 107 ALA A C 1
ATOM 795 O O . ALA A 1 107 ? -21.060 -3.682 6.339 1.00 92.56 107 ALA A O 1
ATOM 796 N N . ASN A 1 108 ? -19.635 -3.060 4.719 1.00 92.06 108 ASN A N 1
ATOM 797 C CA . ASN A 1 108 ? -18.791 -4.252 4.735 1.00 92.06 108 ASN A CA 1
ATOM 798 C C . ASN A 1 108 ? -17.418 -3.960 4.106 1.00 92.06 108 ASN A C 1
ATOM 800 O O . ASN A 1 108 ? -17.160 -2.852 3.634 1.00 92.06 108 ASN A O 1
ATOM 804 N N . ILE A 1 109 ? -16.539 -4.964 4.122 1.00 89.56 109 ILE A N 1
ATOM 805 C CA . ILE A 1 109 ? -15.175 -4.861 3.590 1.00 89.56 109 ILE A CA 1
ATOM 806 C C . ILE A 1 109 ? -15.199 -4.654 2.073 1.00 89.56 109 ILE A C 1
ATOM 808 O O . ILE A 1 109 ? -14.383 -3.907 1.548 1.00 89.56 109 ILE A O 1
ATOM 812 N N . GLU A 1 110 ? -16.135 -5.273 1.357 1.00 91.31 110 GLU A N 1
ATOM 813 C CA . GLU A 1 110 ? -16.231 -5.156 -0.098 1.00 91.31 110 GLU A CA 1
ATOM 814 C C . GLU A 1 110 ? -16.496 -3.706 -0.525 1.00 91.31 110 GLU A C 1
ATOM 816 O O . GLU A 1 110 ? -15.829 -3.201 -1.429 1.00 91.31 110 GLU A O 1
ATOM 821 N N . ALA A 1 111 ? -17.388 -3.016 0.191 1.00 91.62 111 ALA A N 1
ATOM 822 C CA . ALA A 1 111 ? -17.722 -1.611 -0.028 1.00 91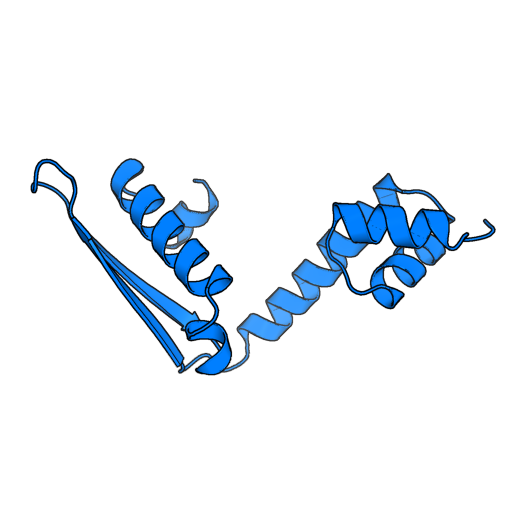.62 111 ALA A CA 1
ATOM 823 C C . ALA A 1 111 ? -16.548 -0.647 0.228 1.00 91.62 111 ALA A C 1
ATOM 825 O O . ALA A 1 111 ? -16.619 0.506 -0.188 1.00 91.62 111 ALA A O 1
ATOM 826 N N . LEU A 1 112 ? -15.454 -1.098 0.860 1.00 87.88 112 LEU A N 1
ATOM 827 C CA . LEU A 1 112 ? -14.229 -0.298 0.994 1.00 87.88 112 LEU A CA 1
ATOM 828 C C . LEU A 1 112 ? -13.530 -0.043 -0.339 1.00 87.88 112 LEU A C 1
ATOM 830 O O . LEU A 1 112 ? -12.713 0.861 -0.426 1.00 87.88 112 LEU A O 1
ATOM 834 N N . SER A 1 113 ? -13.801 -0.852 -1.364 1.00 85.69 113 SER A N 1
ATOM 835 C CA . SER A 1 113 ? -13.134 -0.707 -2.664 1.00 85.69 113 SER A CA 1
ATOM 836 C C . SER A 1 113 ? -13.664 0.477 -3.480 1.00 85.69 113 SER A C 1
ATOM 838 O O . SER A 1 113 ? -13.038 0.854 -4.469 1.00 85.69 113 SER A O 1
ATOM 840 N N . ASP A 1 114 ? -14.816 1.027 -3.084 1.00 83.50 114 ASP A N 1
ATOM 841 C CA . ASP A 1 114 ? -15.542 2.082 -3.799 1.00 83.50 114 ASP A CA 1
ATOM 842 C C . ASP A 1 114 ? -15.375 3.477 -3.161 1.00 83.50 114 ASP A C 1
ATOM 844 O O . ASP A 1 114 ? -15.943 4.449 -3.671 1.00 83.50 114 ASP A O 1
ATOM 848 N N . ILE A 1 115 ? -14.625 3.574 -2.055 1.00 78.75 115 ILE A N 1
ATOM 849 C CA . ILE A 1 115 ? -14.326 4.819 -1.323 1.00 78.75 115 ILE A CA 1
ATOM 850 C C . ILE A 1 115 ? -12.871 5.241 -1.534 1.00 78.75 115 ILE A C 1
ATOM 852 O O . ILE A 1 115 ? -12.641 6.466 -1.636 1.00 78.75 115 ILE A O 1
#

pLDDT: mean 94.13, std 3.88, range [66.94, 97.38]

Solvent-accessible surface area (backbone atoms only — not comparable to full-atom values): 6681 Å² total; per-residue (Å²): 102,88,80,50,71,66,59,30,51,52,50,20,73,75,66,72,46,58,64,68,58,33,45,48,26,25,60,78,35,51,57,36,66,68,56,15,50,51,47,48,53,54,54,49,50,56,50,49,66,62,48,71,76,52,79,49,85,31,42,46,77,50,78,50,67,44,97,86,69,82,49,72,37,80,45,77,49,69,27,71,39,60,72,57,40,68,33,67,69,47,46,49,49,55,53,52,49,46,50,51,44,63,72,68,60,57,91,48,78,75,53,56,78,82,112

Mean predicted aligned error: 4.77 Å

Secondary structure (DSSP, 8-state):
----HHHHHHHHHHH---HHHHHHHHHHTTT-HHHHHHHHHHHHHHHHHHHTTS---EEEEEEEE-TTSS-EEEEEEEESSHHHHTSHHHHHHHHHHHHHHHHH--SSSGGGGG-

Foldseek 3Di:
DDDDLVLLVVLCVVQVDDSVLSSVLCVVVVNDSVSSNVVSVVVVVVVVVVVVVDDFPAADWDKDADPVRPDIDTDTDTGNDNVQRPDPVRVVVRVVLRVVCRVPVDPDPVSSVVD

Nearest PDB structures (foldseek):
  4pc2-assembly1_C  TM=8.687E-01  e=9.218E-09  Escherichia coli
  3mmp-assembly1_A  TM=8.893E-01  e=1.633E-07  Escherichia coli K-12
  3avw-assembly1_A  TM=8.823E-01  e=1.962E-07  Escherichia coli O157:H7
  3agp-assembly1_A  TM=8.773E-01  e=3.200E-07  Escherichia coli O157:H7
  1aip-assembly1_D  TM=8.219E-01  e=9.244E-06  Thermus thermophilus